Protein AF-A0A9P4U1D8-F1 (afdb_monomer)

Secondary structure (DSSP, 8-state):
-----------HHHHHHHHT--HHHHHHHHHS--HHHHHHHHHHHHHHHHHHHHHHHHHHHHHHHHHHHHHHHHHHHHHHHHHHHHHHHHHHHHHHHH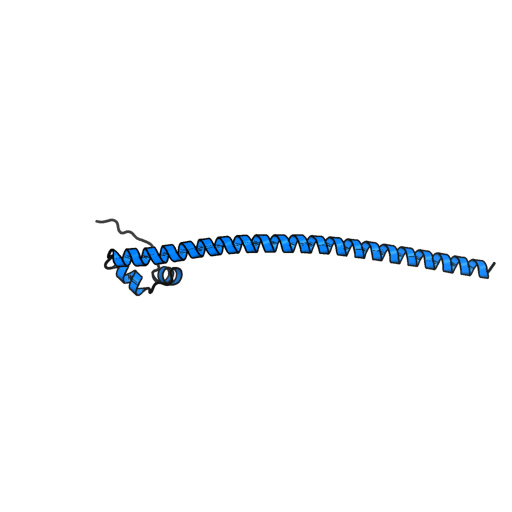HHHHHHHHHHHH-

Sequence (111 aa):
MADVIDVDAMDTGFIAASFAIPEPQIQALLDAPTAELVKSFLKSVEEKARDLERIKAEKLRSDVELQSAVRSGNARAKQLKASVDKGLKEVEELRTKLTNEELARSRSIRA

Radius of gyration: 36.68 Å; Cα contacts (8 Å, |Δi|>4): 24; chains: 1; bounding box: 85×22×97 Å

pLDDT: mean 91.89, std 13.75, range [37.25, 98.75]

Nearest PDB structures (foldseek):
  6nz1-assembly2_E  TM=6.533E-01  e=3.489E+00  synthetic construct
  6nz1-assembly1_B  TM=5.692E-01  e=4.610E+00  synthetic construct
  6o0c-assembly1_A  TM=6.047E-01  e=7.002E+00  synthetic construct

Mean predicted aligned error: 8.24 Å

Solvent-accessible surface area (backbone atoms only — not comparable to full-atom values): 6278 Å² total; per-residue (Å²): 133,80,81,77,81,81,60,76,76,77,59,52,64,60,51,15,64,73,50,75,41,63,45,70,59,55,50,46,38,72,77,59,69,42,74,68,52,52,52,54,51,52,48,38,51,49,53,48,50,53,50,52,52,50,52,51,53,52,47,54,50,51,53,52,53,49,51,50,50,52,52,52,50,54,51,52,52,53,51,51,49,52,53,49,56,51,52,52,50,53,51,53,51,51,53,52,51,50,52,51,51,54,51,50,53,57,49,64,77,75,109

Organism: NCBI:txid1048955

Foldseek 3Di:
DPDPPPPVPDPLVCLCVQLVHPSVLVVCCVVPNDPVSVVVSVVSVVVSVVVVVVVVVVVVVVVVVVVVVVVVVVVVVVVVVVVVVVVVVVVVVVVVVVVVVVVVVVVVVVD

Structure (mmCIF, N/CA/C/O backbone):
data_AF-A0A9P4U1D8-F1
#
_entry.id   AF-A0A9P4U1D8-F1
#
loop_
_atom_site.group_PDB
_atom_site.id
_atom_site.type_symbol
_atom_site.label_atom_id
_atom_site.label_alt_id
_atom_site.label_comp_id
_atom_site.label_asym_id
_atom_site.label_entity_id
_atom_site.label_seq_id
_atom_site.pdbx_PDB_ins_code
_atom_site.Cartn_x
_atom_site.Cartn_y
_atom_site.Cartn_z
_atom_site.occupancy
_atom_site.B_iso_or_equiv
_atom_site.auth_seq_id
_atom_site.auth_comp_id
_atom_site.auth_asym_id
_atom_site.auth_atom_id
_atom_site.pdbx_PDB_model_num
ATOM 1 N N . MET A 1 1 ? -45.149 13.648 26.812 1.00 37.25 1 MET A N 1
ATOM 2 C CA . MET A 1 1 ? -44.669 12.878 25.650 1.00 37.25 1 MET A CA 1
ATOM 3 C C . MET A 1 1 ? -43.218 13.261 25.478 1.00 37.25 1 MET A C 1
ATOM 5 O O . MET A 1 1 ? -42.958 14.383 25.070 1.00 37.25 1 MET A O 1
ATOM 9 N N . ALA A 1 2 ? -42.308 12.424 25.979 1.00 40.12 2 ALA A N 1
ATOM 10 C CA . ALA A 1 2 ? -40.885 12.621 25.747 1.00 40.12 2 ALA A CA 1
ATOM 11 C C . ALA A 1 2 ? -40.624 12.293 24.280 1.00 40.12 2 ALA A C 1
ATOM 13 O O . ALA A 1 2 ? -41.131 11.287 23.781 1.00 40.12 2 ALA A O 1
ATOM 14 N N . ASP A 1 3 ? -39.930 13.210 23.625 1.00 40.38 3 ASP A N 1
ATOM 15 C CA . ASP A 1 3 ? -39.537 13.141 22.232 1.00 40.38 3 ASP A CA 1
ATOM 16 C C . ASP A 1 3 ? -38.854 11.794 21.980 1.00 40.38 3 ASP A C 1
ATOM 18 O O . ASP A 1 3 ? -37.879 11.433 22.646 1.00 40.38 3 ASP A O 1
ATOM 22 N N . VAL A 1 4 ? -39.459 11.012 21.092 1.00 47.22 4 VAL A N 1
ATOM 23 C CA . VAL A 1 4 ? -38.911 9.753 20.608 1.00 47.22 4 VAL A CA 1
ATOM 24 C C . VAL A 1 4 ? -37.662 10.154 19.845 1.00 47.22 4 VAL A C 1
ATOM 26 O O . VAL A 1 4 ? -37.763 10.762 18.783 1.00 47.22 4 VAL A O 1
ATOM 29 N N . ILE A 1 5 ? -36.482 9.864 20.396 1.00 52.47 5 ILE A N 1
ATOM 30 C CA . ILE A 1 5 ? -35.279 9.853 19.574 1.00 52.47 5 ILE A CA 1
ATOM 31 C C . ILE A 1 5 ? -35.482 8.681 18.620 1.00 52.47 5 ILE A C 1
ATOM 33 O O . ILE A 1 5 ? -35.188 7.535 18.950 1.00 52.47 5 ILE A O 1
ATOM 37 N N . ASP A 1 6 ? -36.044 8.980 17.458 1.00 50.06 6 ASP A N 1
ATOM 38 C CA . ASP A 1 6 ? -35.992 8.118 16.291 1.00 50.06 6 ASP A CA 1
ATOM 39 C C . ASP A 1 6 ? -34.548 8.201 15.771 1.00 50.06 6 ASP A C 1
ATOM 41 O O . ASP A 1 6 ? -34.217 8.914 14.825 1.00 50.06 6 ASP A O 1
ATOM 45 N N . VAL A 1 7 ? -33.630 7.587 16.526 1.00 51.75 7 VAL A N 1
ATOM 46 C CA . VAL A 1 7 ? -32.321 7.201 16.010 1.00 51.75 7 VAL A CA 1
ATOM 47 C C . VAL A 1 7 ? -32.628 6.060 15.062 1.00 51.75 7 VAL A C 1
ATOM 49 O O . VAL A 1 7 ? -32.960 4.973 15.534 1.00 51.75 7 VAL A O 1
ATOM 52 N N . ASP A 1 8 ? -32.533 6.308 13.753 1.00 56.47 8 ASP A N 1
ATOM 53 C CA . ASP A 1 8 ? -32.320 5.258 12.752 1.00 56.47 8 ASP A CA 1
ATOM 54 C C . ASP A 1 8 ? -31.504 4.136 13.410 1.00 56.47 8 ASP A C 1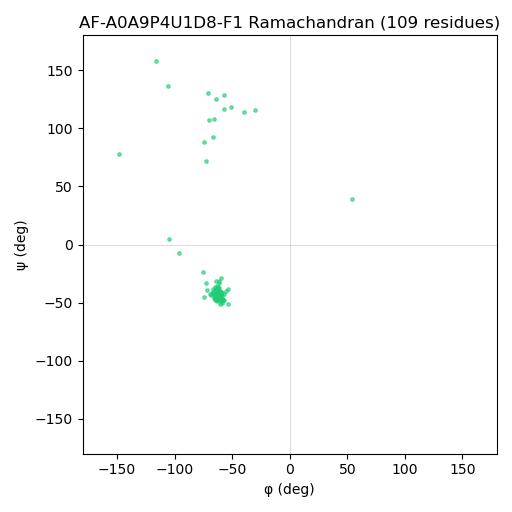
ATOM 56 O O . ASP A 1 8 ? -30.406 4.397 13.911 1.00 56.47 8 ASP A O 1
ATOM 60 N N . ALA A 1 9 ? -32.112 2.951 13.537 1.00 68.56 9 ALA A N 1
ATOM 61 C CA . ALA A 1 9 ? -31.711 1.908 14.477 1.00 68.56 9 ALA A CA 1
ATOM 62 C C . ALA A 1 9 ? -30.183 1.775 14.577 1.00 68.56 9 ALA A C 1
ATOM 64 O O . ALA A 1 9 ? -29.513 1.418 13.608 1.00 68.56 9 ALA A O 1
ATOM 65 N N . MET A 1 10 ? -29.634 2.097 15.751 1.00 79.94 10 MET A N 1
ATOM 66 C CA . MET A 1 10 ? -28.200 2.012 15.996 1.00 79.94 10 MET A CA 1
ATOM 67 C C . MET A 1 10 ? -27.724 0.583 15.713 1.00 79.94 10 MET A C 1
ATOM 69 O O . MET A 1 10 ? -28.142 -0.355 16.388 1.00 79.94 10 MET A O 1
ATOM 73 N N . ASP A 1 11 ? -26.852 0.426 14.717 1.00 90.81 11 ASP A N 1
ATOM 74 C CA . ASP A 1 11 ? -26.313 -0.876 14.329 1.00 90.81 11 ASP A CA 1
ATOM 75 C C . ASP A 1 11 ? -25.272 -1.341 15.359 1.00 90.81 11 ASP A C 1
ATOM 77 O O . ASP A 1 11 ? -24.070 -1.057 15.274 1.00 90.81 11 ASP A O 1
ATOM 81 N N . THR A 1 12 ? -25.759 -2.035 16.385 1.00 91.44 12 THR A N 1
ATOM 82 C CA . THR A 1 12 ? -24.948 -2.602 17.465 1.00 91.44 12 THR A CA 1
ATOM 83 C C . THR A 1 12 ? -23.949 -3.630 16.948 1.00 91.44 12 THR A C 1
ATOM 85 O O . THR A 1 12 ? -22.837 -3.699 17.476 1.00 91.44 12 THR A O 1
ATOM 88 N N . GLY A 1 13 ? -24.286 -4.351 15.876 1.00 92.25 13 GLY A N 1
ATOM 89 C CA . GLY A 1 13 ? -23.404 -5.309 15.215 1.00 92.25 13 GLY A CA 1
ATOM 90 C C . GLY A 1 13 ? -22.224 -4.618 14.536 1.00 92.25 13 GLY A C 1
ATOM 91 O O . GLY A 1 13 ? -21.074 -5.047 14.678 1.00 92.25 13 GLY A O 1
ATOM 92 N N . PHE A 1 14 ? -22.467 -3.491 13.866 1.00 93.88 14 PHE A N 1
ATOM 93 C CA . PHE A 1 14 ? -21.399 -2.690 13.272 1.00 93.88 14 PHE A CA 1
ATOM 94 C C . PHE A 1 14 ? -20.471 -2.081 14.329 1.00 93.88 14 PHE A C 1
ATOM 96 O O . PHE A 1 14 ? -19.249 -2.102 14.154 1.00 93.88 14 PHE A O 1
ATOM 103 N N . ILE A 1 15 ? -21.012 -1.565 15.437 1.00 93.62 15 ILE A N 1
ATOM 104 C CA . ILE A 1 15 ? -20.200 -1.032 16.544 1.00 93.62 15 ILE A CA 1
ATOM 105 C C . ILE A 1 15 ? -19.378 -2.161 17.184 1.00 93.62 15 ILE A C 1
ATOM 107 O O . ILE A 1 15 ? -18.168 -2.005 17.367 1.00 93.62 15 ILE A O 1
ATOM 111 N N . ALA A 1 16 ? -19.996 -3.316 17.448 1.00 94.25 16 ALA A N 1
ATOM 112 C CA . ALA A 1 16 ? -19.325 -4.507 17.970 1.00 94.25 16 ALA A CA 1
ATOM 113 C C . ALA A 1 16 ? -18.124 -4.899 17.100 1.00 94.25 16 ALA A C 1
ATOM 115 O O . ALA A 1 16 ? -16.995 -5.008 17.587 1.00 94.25 16 ALA A O 1
ATOM 116 N N . ALA A 1 17 ? -18.344 -5.021 15.789 1.00 94.44 17 ALA A N 1
ATOM 117 C CA . ALA A 1 17 ? -17.300 -5.362 14.831 1.00 94.44 17 ALA A CA 1
ATOM 118 C C . ALA A 1 17 ? -16.212 -4.278 14.734 1.00 94.44 17 ALA A C 1
ATOM 120 O O . ALA A 1 17 ? -15.019 -4.587 14.688 1.00 94.44 17 ALA A O 1
ATOM 121 N N . SER A 1 18 ? -16.601 -3.000 14.733 1.00 93.62 18 SER A N 1
ATOM 122 C CA . SER A 1 18 ? -15.679 -1.871 14.562 1.00 93.62 18 SER A CA 1
ATOM 123 C C . SER A 1 18 ? -14.708 -1.722 15.727 1.00 93.62 18 SER A C 1
ATOM 125 O O . SER A 1 18 ? -13.532 -1.420 15.505 1.00 93.62 18 SER A O 1
ATOM 127 N N . PHE A 1 19 ? -15.176 -1.962 16.951 1.00 94.00 19 PHE A N 1
ATOM 128 C CA . PHE A 1 19 ? -14.391 -1.792 18.175 1.00 94.00 19 PHE A CA 1
ATOM 129 C C . PHE A 1 19 ? -13.931 -3.118 18.796 1.00 94.00 19 PHE A C 1
ATOM 131 O O . PHE A 1 19 ? -13.309 -3.098 19.852 1.00 94.00 19 PHE A O 1
ATOM 138 N N . ALA A 1 20 ? -14.194 -4.253 18.132 1.00 92.25 20 ALA A N 1
ATOM 139 C CA . ALA A 1 20 ? -13.891 -5.600 18.626 1.00 92.25 20 ALA A CA 1
ATOM 140 C C . ALA A 1 20 ? -14.483 -5.878 20.024 1.00 92.25 20 ALA A C 1
ATOM 142 O O . ALA A 1 20 ? -13.860 -6.520 20.869 1.00 92.25 20 ALA A O 1
ATOM 143 N N . ILE A 1 21 ? -15.701 -5.386 20.256 1.00 94.31 21 ILE A N 1
ATOM 144 C CA . ILE A 1 21 ? -16.455 -5.563 21.500 1.00 94.31 21 ILE A CA 1
ATOM 145 C C . ILE A 1 21 ? -17.562 -6.590 21.235 1.00 94.31 21 ILE A C 1
ATOM 147 O O . ILE A 1 21 ? -18.226 -6.489 20.205 1.00 94.31 21 ILE A O 1
ATOM 151 N N . PRO A 1 22 ? -17.820 -7.560 22.127 1.00 94.12 22 PRO A N 1
ATOM 152 C CA . PRO A 1 22 ? -18.981 -8.432 21.999 1.00 94.12 22 PRO A CA 1
ATOM 153 C C . PRO A 1 22 ? -20.285 -7.627 21.958 1.00 94.12 22 PRO A C 1
ATOM 155 O O . PRO A 1 22 ? -20.557 -6.832 22.855 1.00 94.12 22 PRO A O 1
ATOM 158 N N . GLU A 1 23 ? -21.135 -7.874 20.964 1.00 93.56 23 GLU A N 1
ATOM 159 C CA . GLU A 1 23 ? -22.433 -7.197 20.837 1.00 93.56 23 GLU A CA 1
ATOM 160 C C . GLU A 1 23 ? -23.316 -7.289 22.102 1.00 93.56 23 GLU A C 1
ATOM 162 O O . GLU A 1 23 ? -23.875 -6.264 22.497 1.00 93.56 23 GLU A O 1
ATOM 167 N N . PRO A 1 24 ? -23.367 -8.420 22.845 1.00 93.69 24 PRO A N 1
ATOM 168 C CA . PRO A 1 24 ? -24.097 -8.475 24.114 1.00 93.69 24 PRO A CA 1
ATOM 169 C C . PRO A 1 24 ? -23.597 -7.478 25.167 1.00 93.69 24 PRO A C 1
ATOM 171 O O . PRO A 1 24 ? -24.369 -7.034 26.012 1.00 93.69 24 PRO A O 1
ATOM 174 N N . GLN A 1 25 ? -22.313 -7.108 25.132 1.00 93.12 25 GLN A N 1
ATOM 175 C CA . GLN A 1 25 ? -21.749 -6.111 26.041 1.00 93.12 25 GLN A CA 1
ATOM 176 C C . GLN A 1 25 ? -22.225 -4.697 25.685 1.00 93.12 25 GLN A C 1
ATOM 178 O O . GLN A 1 25 ? -22.437 -3.880 26.580 1.00 93.12 25 GLN A O 1
ATOM 183 N N . ILE A 1 26 ? -22.432 -4.421 24.395 1.00 93.94 26 ILE A N 1
ATOM 184 C CA . ILE A 1 26 ? -23.045 -3.174 23.926 1.00 93.94 26 ILE A CA 1
ATOM 185 C C . ILE A 1 26 ? -24.519 -3.146 24.330 1.00 93.94 26 ILE A C 1
ATOM 187 O O . ILE A 1 26 ? -24.967 -2.143 24.873 1.00 93.94 26 ILE A O 1
ATOM 191 N N . GLN A 1 27 ? -25.249 -4.254 24.169 1.00 93.31 27 GLN A N 1
ATOM 192 C CA . GLN A 1 27 ? -26.642 -4.333 24.612 1.00 93.31 27 GLN A CA 1
ATOM 193 C C . GLN A 1 27 ? -26.772 -4.113 26.128 1.00 93.31 27 GLN A C 1
ATOM 195 O O . GLN A 1 27 ? -27.583 -3.303 26.565 1.00 93.31 27 GLN A O 1
ATOM 200 N N . ALA A 1 28 ? -25.906 -4.736 26.935 1.00 93.44 28 ALA A N 1
ATOM 201 C CA . ALA A 1 28 ? -25.879 -4.527 28.384 1.00 93.44 28 ALA A CA 1
ATOM 202 C C . ALA A 1 28 ? -25.580 -3.067 28.772 1.00 93.44 28 ALA A C 1
ATOM 204 O O . ALA A 1 28 ? -26.147 -2.553 29.735 1.00 93.44 28 ALA A O 1
ATOM 205 N N . LEU A 1 29 ? -24.702 -2.392 28.020 1.00 94.75 29 LEU A N 1
ATOM 206 C CA . LEU A 1 29 ? -24.418 -0.969 28.206 1.00 94.75 29 LEU A CA 1
ATOM 207 C C . LEU A 1 29 ? -25.644 -0.092 27.902 1.00 94.75 29 LEU A C 1
ATOM 209 O O . LEU A 1 29 ? -25.836 0.911 28.587 1.00 94.75 29 LEU A O 1
ATOM 213 N N . LEU A 1 30 ? -26.455 -0.457 26.907 1.00 93.44 30 LEU A N 1
ATOM 214 C CA . LEU A 1 30 ? -27.673 0.272 26.537 1.00 93.44 30 LEU A CA 1
ATOM 215 C C . LEU A 1 30 ? -28.809 0.047 27.535 1.00 93.44 30 LEU A C 1
ATOM 217 O O . LEU A 1 30 ? -29.457 1.008 27.945 1.00 93.44 30 LEU A O 1
ATOM 221 N N . ASP A 1 31 ? -29.028 -1.203 27.939 1.00 94.75 31 ASP A N 1
ATOM 222 C CA . ASP A 1 31 ? -30.148 -1.578 28.805 1.00 94.75 31 ASP A CA 1
ATOM 223 C C . ASP A 1 31 ? -29.955 -1.077 30.245 1.00 94.75 31 ASP A C 1
ATOM 225 O O . ASP A 1 31 ? -30.909 -0.647 30.897 1.00 94.75 31 ASP A O 1
ATOM 229 N N . ALA A 1 32 ? -28.722 -1.138 30.761 1.00 94.75 32 ALA A N 1
ATOM 230 C CA . ALA A 1 32 ? -28.396 -0.773 32.138 1.00 94.75 32 ALA A CA 1
ATOM 231 C C . ALA A 1 32 ? -26.970 -0.194 32.242 1.00 94.75 32 ALA A C 1
ATOM 233 O O . ALA A 1 32 ? -26.042 -0.878 32.694 1.00 94.75 32 ALA A O 1
ATOM 234 N N . PRO A 1 33 ? -26.763 1.078 31.854 1.00 94.75 33 PRO A N 1
ATOM 235 C CA . PRO A 1 33 ? -25.441 1.686 31.869 1.00 94.75 33 PRO A CA 1
ATOM 236 C C . PRO A 1 33 ? -24.887 1.785 33.294 1.00 94.75 33 PRO A C 1
ATOM 238 O O . PRO A 1 33 ? -25.479 2.395 34.185 1.00 94.75 33 PRO A O 1
ATOM 241 N N . THR A 1 34 ? -23.695 1.223 33.495 1.00 96.44 34 THR A N 1
ATOM 242 C CA . THR A 1 34 ? -22.904 1.382 34.723 1.00 96.44 34 THR A CA 1
ATOM 243 C C . THR A 1 34 ? -21.597 2.106 34.419 1.00 96.44 34 THR A C 1
ATOM 245 O O . THR A 1 34 ? -21.111 2.084 33.286 1.00 96.44 34 THR A O 1
ATOM 248 N N . ALA A 1 35 ? -20.992 2.730 35.435 1.00 97.38 35 ALA A N 1
ATOM 249 C CA . ALA A 1 35 ? -19.709 3.415 35.277 1.00 97.38 35 ALA A CA 1
ATOM 250 C C . ALA A 1 35 ? -18.620 2.486 34.705 1.00 97.38 35 ALA A C 1
ATOM 252 O O . ALA A 1 35 ? -17.852 2.902 33.840 1.00 97.38 35 ALA A O 1
ATOM 253 N N . GLU A 1 36 ? -18.579 1.226 35.138 1.00 95.81 36 GLU A N 1
ATOM 254 C CA . GLU A 1 36 ? -17.638 0.217 34.644 1.00 95.81 36 GLU A CA 1
ATOM 255 C C . GLU A 1 36 ? -17.876 -0.144 33.171 1.00 95.81 36 GLU A C 1
ATOM 257 O O . GLU A 1 36 ? -16.915 -0.180 32.401 1.00 95.81 36 GLU A O 1
ATOM 262 N N . LEU A 1 37 ? -19.132 -0.347 32.748 1.00 94.44 37 LEU A N 1
ATOM 263 C CA . LEU A 1 37 ? -19.452 -0.639 31.343 1.00 94.44 37 LEU A CA 1
ATOM 264 C C . LEU A 1 37 ? -19.092 0.538 30.428 1.00 94.44 37 LEU A C 1
ATOM 266 O O . LEU A 1 37 ? -18.481 0.333 29.379 1.00 94.44 37 LEU A O 1
ATOM 270 N N . VAL A 1 38 ? -19.391 1.772 30.850 1.00 96.44 38 VAL A N 1
ATOM 271 C CA . VAL A 1 38 ? -19.041 2.986 30.094 1.00 96.44 38 VAL A CA 1
ATOM 272 C C . VAL A 1 38 ? -17.524 3.136 29.980 1.00 96.44 38 VAL A C 1
ATOM 274 O O . VAL A 1 38 ? -17.012 3.357 28.886 1.00 96.44 38 VAL A O 1
ATOM 277 N N . LYS A 1 39 ? -16.780 2.974 31.083 1.00 96.81 39 LYS A N 1
ATOM 278 C CA . LYS A 1 39 ? -15.308 3.036 31.063 1.00 96.81 39 LYS A CA 1
ATOM 279 C C . LYS A 1 39 ? -14.708 1.969 30.152 1.00 96.81 39 LYS A C 1
ATOM 281 O O . LYS A 1 39 ? -13.784 2.273 29.404 1.00 96.81 39 LYS A O 1
ATOM 286 N N . SER A 1 40 ? -15.230 0.740 30.198 1.00 94.19 40 SER A N 1
ATOM 287 C CA . SER A 1 40 ? -14.779 -0.345 29.322 1.00 94.19 40 SER A CA 1
ATOM 288 C C . SER A 1 40 ? -14.998 0.001 27.852 1.00 94.19 40 SER A C 1
ATOM 290 O O . SER A 1 40 ? -14.087 -0.170 27.049 1.00 94.19 40 SER A O 1
ATOM 292 N N . PHE A 1 41 ? -16.178 0.516 27.504 1.00 94.94 41 PHE A N 1
ATOM 293 C CA . PHE A 1 41 ? -16.486 0.923 26.137 1.00 94.94 41 PHE A CA 1
ATOM 294 C C . PHE A 1 41 ? -15.584 2.071 25.666 1.00 94.94 41 PHE A C 1
ATOM 296 O O . PHE A 1 41 ? -14.968 1.980 24.607 1.00 94.94 41 PHE A O 1
ATOM 303 N N . LEU A 1 42 ? -15.437 3.125 26.477 1.00 96.31 42 LEU A N 1
ATOM 304 C CA . LEU A 1 42 ? -14.580 4.267 26.149 1.00 96.31 42 LEU A CA 1
ATOM 305 C C . LEU A 1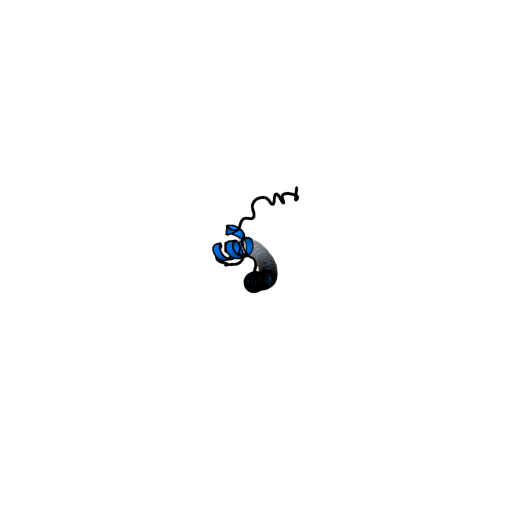 42 ? -13.110 3.870 25.993 1.00 96.31 42 LEU A C 1
ATOM 307 O O . LEU A 1 42 ? -12.424 4.432 25.144 1.00 96.31 42 LEU A O 1
ATOM 311 N N . LYS A 1 43 ? -12.636 2.877 26.752 1.00 96.25 43 LYS A N 1
ATOM 312 C CA . LYS A 1 43 ? -11.290 2.326 26.580 1.00 96.25 43 LYS A CA 1
ATOM 313 C C . LYS A 1 43 ? -11.123 1.654 25.214 1.00 96.25 43 LYS A C 1
ATOM 315 O O . LYS A 1 43 ? -10.149 1.934 24.526 1.00 96.25 43 LYS A O 1
ATOM 320 N N . SER A 1 44 ? -12.082 0.835 24.783 1.00 95.62 44 SER A N 1
ATOM 321 C CA . SER A 1 44 ? -12.058 0.236 23.439 1.00 95.62 44 SER A CA 1
ATOM 322 C C . SER A 1 44 ? -12.136 1.294 22.330 1.00 95.62 44 SER A C 1
ATOM 324 O O . SER A 1 44 ? -11.483 1.165 21.294 1.00 95.62 44 SER A O 1
ATOM 326 N N . VAL A 1 45 ? -12.888 2.379 22.553 1.00 96.06 45 VAL A N 1
ATOM 327 C CA . VAL A 1 45 ? -12.920 3.531 21.636 1.00 96.06 45 VAL A CA 1
ATOM 328 C C . VAL A 1 45 ? -11.559 4.228 21.574 1.00 96.06 45 VAL A C 1
ATOM 330 O O . VAL A 1 45 ? -11.084 4.525 20.478 1.00 96.06 45 VAL A O 1
ATOM 333 N N . GLU A 1 46 ? -10.911 4.460 22.718 1.00 97.44 46 GLU A N 1
ATOM 334 C CA . GLU A 1 46 ? -9.568 5.047 22.787 1.00 97.44 46 GLU A CA 1
ATOM 335 C C . GLU A 1 46 ? -8.538 4.182 22.047 1.00 97.44 46 GLU A C 1
ATOM 337 O O . GLU A 1 46 ? -7.776 4.695 21.227 1.00 97.44 46 GLU A O 1
ATOM 342 N N . GLU A 1 47 ? -8.535 2.870 22.292 1.00 96.75 47 GLU A N 1
ATOM 343 C CA . GLU A 1 47 ? -7.648 1.914 21.622 1.00 96.75 47 GLU A CA 1
ATOM 344 C C . GLU A 1 47 ? -7.830 1.973 20.100 1.00 96.75 47 GLU A C 1
ATOM 346 O O . GLU A 1 47 ? -6.858 2.153 19.359 1.00 96.75 47 GLU A O 1
ATOM 351 N N . LYS A 1 48 ? -9.082 1.947 19.625 1.00 96.06 48 LYS A N 1
ATOM 352 C CA . LYS A 1 48 ? -9.377 2.056 18.193 1.00 96.06 48 LYS A CA 1
ATOM 353 C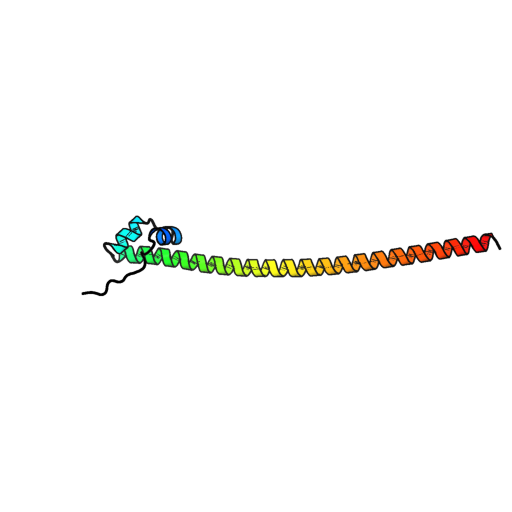 C . LYS A 1 48 ? -8.955 3.403 17.606 1.00 96.06 48 LYS A C 1
ATOM 355 O O . LYS A 1 48 ? -8.464 3.448 16.477 1.00 96.06 48 LYS A O 1
ATOM 360 N N . ALA A 1 49 ? -9.133 4.498 18.343 1.00 96.88 49 ALA A N 1
ATOM 361 C CA . ALA A 1 49 ? -8.715 5.825 17.904 1.00 96.88 49 ALA A CA 1
ATOM 362 C C . ALA A 1 49 ? -7.191 5.899 17.722 1.00 96.88 49 ALA A C 1
ATOM 364 O O . ALA A 1 49 ? -6.723 6.358 16.678 1.00 96.88 49 ALA A O 1
ATOM 365 N N . ARG A 1 50 ? -6.421 5.364 18.678 1.00 97.75 50 ARG A N 1
ATOM 366 C CA . ARG A 1 50 ? -4.953 5.282 18.591 1.00 97.75 50 ARG A CA 1
ATOM 367 C C . ARG A 1 50 ? -4.498 4.426 17.411 1.00 97.75 50 ARG A C 1
ATOM 369 O O . ARG A 1 50 ? -3.582 4.817 16.688 1.00 97.75 50 ARG A O 1
ATOM 376 N N . ASP A 1 51 ? -5.158 3.296 17.169 1.00 97.12 51 ASP A N 1
ATOM 377 C CA . ASP A 1 51 ? -4.875 2.456 16.002 1.00 97.12 51 ASP A CA 1
ATOM 378 C C . ASP A 1 51 ? -5.148 3.179 14.682 1.00 97.12 51 ASP A C 1
ATOM 380 O O . ASP A 1 51 ? -4.348 3.091 13.748 1.00 97.12 51 ASP A O 1
ATOM 384 N N . LEU A 1 52 ? -6.244 3.935 14.593 1.00 97.25 52 LEU A N 1
ATOM 385 C CA . LEU A 1 52 ? -6.547 4.736 13.409 1.00 97.25 52 LEU A CA 1
ATOM 386 C C . LEU A 1 52 ? -5.500 5.826 13.171 1.00 97.25 52 LEU A C 1
ATOM 388 O O . LEU A 1 52 ? -5.117 6.055 12.024 1.00 97.25 52 LEU A O 1
ATOM 392 N N . GLU A 1 53 ? -5.027 6.497 14.220 1.00 98.25 53 GLU A N 1
ATOM 393 C CA . GLU A 1 53 ? -3.938 7.474 14.107 1.00 98.25 53 GLU A CA 1
ATOM 394 C C . GLU A 1 53 ? -2.641 6.821 13.621 1.00 98.25 53 GLU A C 1
ATOM 396 O O . GLU A 1 53 ? -2.015 7.325 12.683 1.00 98.25 53 GLU A O 1
ATOM 401 N N . ARG A 1 54 ? -2.281 5.661 14.182 1.00 98.19 54 ARG A N 1
ATOM 402 C CA . ARG A 1 54 ? -1.120 4.874 13.747 1.00 98.19 54 ARG A CA 1
ATOM 403 C C . ARG A 1 54 ? -1.226 4.482 12.273 1.00 98.19 54 ARG A C 1
ATOM 405 O O . ARG A 1 54 ? -0.305 4.754 11.505 1.00 98.19 54 ARG A O 1
ATOM 412 N N . ILE A 1 55 ? -2.358 3.914 11.854 1.00 98.31 55 ILE A N 1
ATOM 413 C CA . ILE A 1 55 ? -2.599 3.502 10.462 1.00 98.31 55 ILE A CA 1
ATOM 414 C C . ILE A 1 55 ? -2.545 4.708 9.515 1.00 98.31 55 ILE A C 1
ATOM 416 O O . ILE A 1 55 ? -1.983 4.608 8.426 1.00 98.31 55 ILE A O 1
ATOM 420 N N . LYS A 1 56 ? -3.089 5.868 9.907 1.00 98.31 56 LYS A N 1
ATOM 421 C CA . LYS A 1 56 ? -3.001 7.099 9.102 1.00 98.31 56 LYS A CA 1
ATOM 422 C C . LYS A 1 56 ? -1.553 7.551 8.914 1.00 98.31 56 LYS A C 1
ATOM 424 O O . LYS A 1 56 ? -1.183 7.922 7.800 1.00 98.31 56 LYS A O 1
ATOM 429 N N . ALA A 1 57 ? -0.744 7.504 9.971 1.00 98.38 57 ALA A N 1
ATOM 430 C CA . ALA A 1 57 ? 0.672 7.853 9.902 1.00 98.38 57 ALA A CA 1
ATOM 431 C C . ALA A 1 57 ? 1.461 6.873 9.015 1.00 98.38 57 ALA A C 1
ATOM 433 O O . ALA A 1 57 ? 2.233 7.301 8.157 1.00 98.38 57 ALA A O 1
ATOM 434 N N . GLU A 1 58 ? 1.224 5.567 9.169 1.00 98.44 58 GLU A N 1
ATOM 435 C CA . GLU A 1 58 ? 1.828 4.521 8.334 1.00 98.44 58 GLU A CA 1
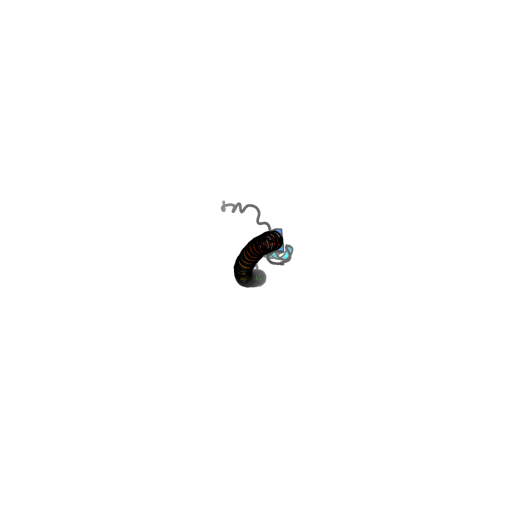ATOM 436 C C . GLU A 1 58 ? 1.439 4.680 6.862 1.00 98.44 58 GLU A C 1
ATOM 438 O O . GLU A 1 58 ? 2.308 4.660 5.990 1.00 98.44 58 GLU A O 1
ATOM 443 N N . LYS A 1 59 ? 0.157 4.932 6.579 1.00 98.56 59 LYS A N 1
ATOM 444 C CA . LYS A 1 59 ? -0.325 5.186 5.220 1.00 98.56 59 LYS A CA 1
ATOM 445 C C . LYS A 1 59 ? 0.363 6.401 4.601 1.00 98.56 59 LYS A C 1
ATOM 447 O O . LYS A 1 59 ? 0.866 6.300 3.487 1.00 98.56 59 LYS A O 1
ATOM 452 N N . LEU A 1 60 ? 0.421 7.530 5.315 1.00 98.56 60 LEU A N 1
ATOM 453 C CA . LEU A 1 60 ? 1.089 8.738 4.823 1.00 98.56 60 LEU A CA 1
ATOM 454 C C . LEU A 1 60 ? 2.556 8.456 4.478 1.00 98.56 60 LEU A C 1
ATOM 456 O O . LEU A 1 60 ? 3.046 8.889 3.436 1.00 98.56 60 LEU A O 1
ATOM 460 N N . ARG A 1 61 ? 3.247 7.700 5.335 1.00 98.44 61 ARG A N 1
ATOM 461 C CA . ARG A 1 61 ? 4.624 7.278 5.087 1.00 98.44 61 ARG A CA 1
ATOM 462 C C . ARG A 1 61 ? 4.731 6.433 3.814 1.00 98.44 61 ARG A C 1
ATOM 464 O O . ARG A 1 61 ? 5.555 6.752 2.958 1.00 98.44 61 ARG A O 1
ATOM 471 N N . SER A 1 62 ? 3.904 5.399 3.663 1.00 98.56 62 SER A N 1
ATOM 472 C CA . SER A 1 62 ? 3.909 4.546 2.468 1.00 98.56 62 SER A CA 1
ATOM 473 C C . SER A 1 62 ? 3.557 5.315 1.191 1.00 98.56 62 SER A C 1
ATOM 475 O O . SER A 1 62 ? 4.191 5.092 0.161 1.00 98.56 62 SER A O 1
ATOM 477 N N . ASP A 1 63 ? 2.615 6.259 1.251 1.00 98.56 63 ASP A N 1
ATOM 478 C CA . ASP A 1 63 ? 2.252 7.113 0.114 1.00 98.56 63 ASP A CA 1
ATOM 479 C C . ASP A 1 63 ? 3.452 7.967 -0.337 1.00 98.56 63 ASP A C 1
ATOM 481 O O . ASP A 1 63 ? 3.732 8.073 -1.535 1.00 98.56 63 ASP A O 1
ATOM 485 N N . VAL A 1 64 ? 4.213 8.532 0.608 1.00 98.75 64 VAL A N 1
ATOM 486 C CA . VAL A 1 64 ? 5.438 9.297 0.314 1.00 98.75 64 VAL A CA 1
ATOM 487 C C . VAL A 1 64 ? 6.530 8.405 -0.284 1.00 98.75 64 VAL A C 1
ATOM 489 O O . VAL A 1 64 ? 7.150 8.776 -1.287 1.00 98.75 64 VAL A O 1
ATOM 492 N N . GLU A 1 65 ? 6.764 7.226 0.295 1.00 98.56 65 GLU A N 1
ATOM 493 C CA . GLU A 1 65 ? 7.747 6.257 -0.208 1.00 98.56 65 GLU A CA 1
ATOM 494 C C . GLU A 1 65 ? 7.407 5.818 -1.642 1.00 98.56 65 GLU A C 1
ATOM 496 O O . GLU A 1 65 ? 8.277 5.829 -2.520 1.00 98.56 65 GLU A O 1
ATOM 501 N N . LEU A 1 66 ? 6.130 5.536 -1.919 1.00 98.62 66 LEU A N 1
ATOM 502 C CA . LEU A 1 66 ? 5.643 5.184 -3.251 1.00 98.62 66 LEU A CA 1
ATOM 503 C C . LEU A 1 66 ? 5.832 6.333 -4.247 1.00 98.62 66 LEU A C 1
ATOM 505 O O . LEU A 1 66 ? 6.352 6.119 -5.343 1.00 98.62 66 LEU A O 1
ATOM 509 N N . GLN A 1 67 ? 5.456 7.561 -3.882 1.00 98.50 67 GLN A N 1
ATOM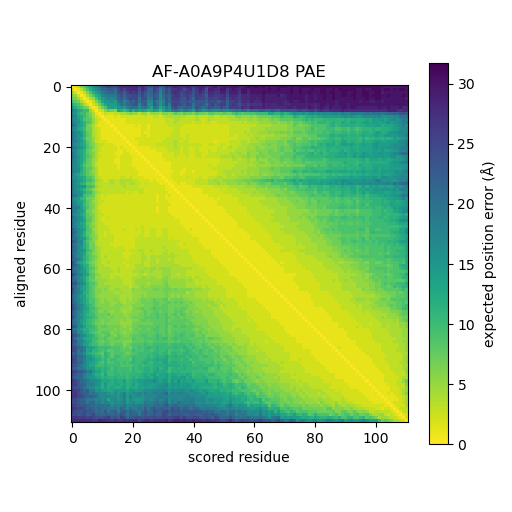 510 C CA . GLN A 1 67 ? 5.651 8.729 -4.746 1.00 98.50 67 GLN A CA 1
ATOM 511 C C . GLN A 1 67 ? 7.129 8.947 -5.084 1.00 98.50 67 GLN A C 1
ATOM 513 O O . GLN A 1 67 ? 7.464 9.247 -6.235 1.00 98.50 67 GLN A O 1
ATOM 518 N N . SER A 1 68 ? 8.018 8.774 -4.105 1.00 98.38 68 SER A N 1
ATOM 519 C CA . SER A 1 68 ? 9.465 8.858 -4.310 1.00 98.38 68 SER A CA 1
ATOM 520 C C . SER A 1 68 ? 9.963 7.769 -5.265 1.00 98.38 68 SER A C 1
ATOM 522 O O . SER A 1 68 ? 10.665 8.068 -6.238 1.00 98.38 68 SER A O 1
ATOM 524 N N . ALA A 1 69 ? 9.532 6.520 -5.062 1.00 98.56 69 ALA A N 1
ATOM 525 C CA . ALA A 1 69 ? 9.882 5.391 -5.920 1.00 98.56 69 ALA A CA 1
ATOM 526 C C . ALA A 1 69 ? 9.412 5.601 -7.368 1.00 98.56 69 ALA A C 1
ATOM 528 O O . ALA A 1 69 ? 10.200 5.431 -8.301 1.00 98.56 69 ALA A O 1
ATOM 529 N N . VAL A 1 70 ? 8.170 6.053 -7.567 1.00 98.69 70 VAL A N 1
ATOM 530 C CA . VAL A 1 70 ? 7.609 6.357 -8.894 1.00 98.69 70 VAL A CA 1
ATOM 531 C C . VAL A 1 70 ? 8.379 7.490 -9.573 1.00 98.69 70 VAL A C 1
ATOM 533 O O . VAL A 1 70 ? 8.745 7.374 -10.744 1.00 98.69 70 VAL A O 1
ATOM 536 N N . ARG A 1 71 ? 8.682 8.581 -8.856 1.00 98.56 71 ARG A N 1
ATOM 537 C CA . ARG A 1 71 ? 9.483 9.692 -9.400 1.00 98.56 71 ARG A CA 1
ATOM 538 C C . ARG A 1 71 ? 10.879 9.230 -9.814 1.00 98.56 71 ARG A C 1
ATOM 540 O O . ARG A 1 71 ? 11.318 9.554 -10.917 1.00 98.56 71 ARG A O 1
ATOM 547 N N . SER A 1 72 ? 11.550 8.452 -8.965 1.00 98.44 72 SER A N 1
ATOM 548 C CA . SER A 1 72 ? 12.876 7.898 -9.251 1.00 98.44 72 SER A CA 1
ATOM 549 C C . SER A 1 72 ? 12.849 6.947 -10.451 1.00 98.44 72 SER A C 1
ATOM 551 O O . SER A 1 72 ? 13.668 7.077 -11.362 1.00 98.44 72 SER A O 1
ATOM 553 N N . GLY A 1 73 ? 11.865 6.045 -10.505 1.00 98.50 73 GLY A N 1
ATOM 554 C CA . GLY A 1 73 ? 11.659 5.128 -11.625 1.00 98.50 73 GLY A CA 1
ATOM 555 C C . GLY A 1 73 ? 11.443 5.868 -12.944 1.00 98.50 73 GLY A C 1
ATOM 556 O O . GLY A 1 73 ? 12.129 5.590 -13.926 1.00 98.50 73 GLY A O 1
ATOM 557 N N . ASN A 1 74 ? 10.578 6.884 -12.949 1.00 98.50 74 ASN A N 1
ATOM 558 C CA . ASN A 1 74 ? 10.331 7.720 -14.124 1.00 98.50 74 ASN A CA 1
ATOM 559 C C . ASN A 1 74 ? 11.583 8.485 -14.579 1.00 98.50 74 ASN A C 1
ATOM 561 O O . ASN A 1 74 ? 11.833 8.593 -15.781 1.00 98.50 74 ASN A O 1
ATOM 565 N N . ALA A 1 75 ? 12.383 9.008 -13.646 1.00 98.56 75 ALA A N 1
ATOM 566 C CA . ALA A 1 75 ? 13.637 9.686 -13.974 1.00 98.56 75 ALA A CA 1
ATOM 567 C C . ALA A 1 75 ? 14.644 8.725 -14.628 1.00 98.56 75 ALA A C 1
ATOM 569 O O . ALA A 1 75 ? 15.192 9.038 -15.686 1.00 98.56 75 ALA A O 1
ATOM 570 N N . ARG A 1 76 ? 14.823 7.525 -14.058 1.00 98.50 76 ARG A N 1
ATOM 571 C CA . ARG A 1 76 ? 15.698 6.485 -14.624 1.00 98.50 76 ARG A CA 1
ATOM 572 C C . ARG A 1 76 ? 15.228 6.028 -16.000 1.00 98.50 76 ARG A C 1
ATOM 574 O O . ARG A 1 76 ? 16.048 5.905 -16.903 1.00 98.50 76 ARG A O 1
ATOM 581 N N . ALA A 1 77 ? 13.924 5.831 -16.187 1.00 98.62 77 ALA A N 1
ATOM 582 C CA . ALA A 1 77 ? 13.357 5.449 -17.478 1.00 98.62 77 ALA A CA 1
ATOM 583 C C . ALA A 1 77 ? 13.624 6.513 -18.555 1.00 98.62 77 ALA A C 1
ATOM 585 O O . ALA A 1 77 ? 14.041 6.179 -19.663 1.00 98.62 77 ALA A O 1
ATOM 586 N N . LYS A 1 78 ? 13.454 7.802 -18.224 1.00 98.62 78 LYS A N 1
ATOM 587 C CA . LYS A 1 78 ? 13.789 8.912 -19.132 1.00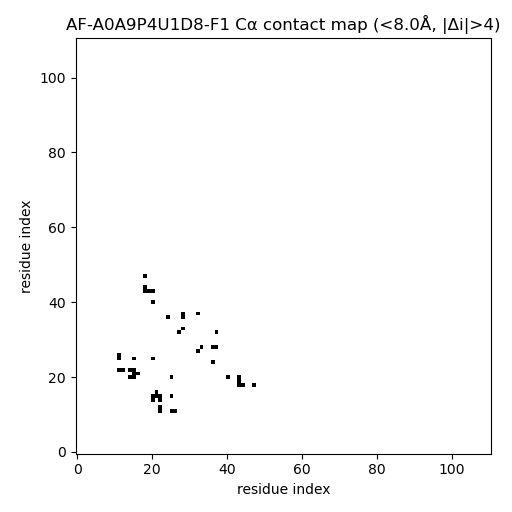 98.62 78 LYS A CA 1
ATOM 588 C C . LYS A 1 78 ? 15.275 8.940 -19.484 1.00 98.62 78 LYS A C 1
ATOM 590 O O . LYS A 1 78 ? 15.612 9.112 -20.652 1.00 98.62 78 LYS A O 1
ATOM 595 N N . GLN A 1 79 ? 16.149 8.749 -18.496 1.00 98.62 79 GLN A N 1
ATOM 596 C CA . GLN A 1 79 ? 17.593 8.701 -18.720 1.00 98.62 79 GLN A CA 1
ATOM 597 C C . GLN A 1 79 ? 17.981 7.524 -19.622 1.00 98.62 79 GLN A C 1
ATOM 599 O O . GLN A 1 79 ? 18.713 7.718 -20.588 1.00 98.62 79 GLN A O 1
ATOM 604 N N . LEU A 1 80 ? 17.452 6.327 -19.351 1.00 98.56 80 LEU A N 1
ATOM 605 C CA . LEU A 1 80 ? 17.716 5.139 -20.161 1.00 98.56 80 LEU A CA 1
ATOM 606 C C . LEU A 1 80 ? 17.245 5.336 -21.603 1.00 98.56 80 LEU A C 1
ATOM 608 O O . LEU A 1 80 ? 17.989 5.033 -22.531 1.00 98.56 80 LEU A O 1
ATOM 612 N N . LYS A 1 81 ? 16.046 5.899 -21.793 1.00 98.62 81 LYS A N 1
ATOM 613 C CA . LYS A 1 81 ? 15.537 6.234 -23.124 1.00 98.62 81 LYS A CA 1
ATOM 614 C C . LYS A 1 81 ? 16.484 7.183 -23.862 1.00 98.62 81 LYS A C 1
ATOM 616 O O . LYS A 1 81 ? 16.858 6.892 -24.988 1.00 98.62 81 LYS A O 1
ATOM 621 N N . ALA A 1 82 ? 16.932 8.259 -23.214 1.00 98.50 82 ALA A N 1
ATOM 622 C CA . ALA A 1 82 ? 17.876 9.196 -23.821 1.00 98.50 82 ALA A CA 1
ATOM 623 C C . ALA A 1 82 ? 19.208 8.524 -24.209 1.00 98.50 82 ALA A C 1
ATOM 625 O O . ALA A 1 82 ? 19.754 8.806 -25.275 1.00 98.50 82 ALA A O 1
ATOM 626 N N . SER A 1 83 ? 19.721 7.614 -23.374 1.00 98.50 83 SER A N 1
ATOM 627 C CA . SER A 1 83 ? 20.917 6.824 -23.687 1.00 98.50 83 SER A CA 1
ATOM 628 C C . SER A 1 83 ? 20.711 5.899 -24.888 1.00 98.50 83 S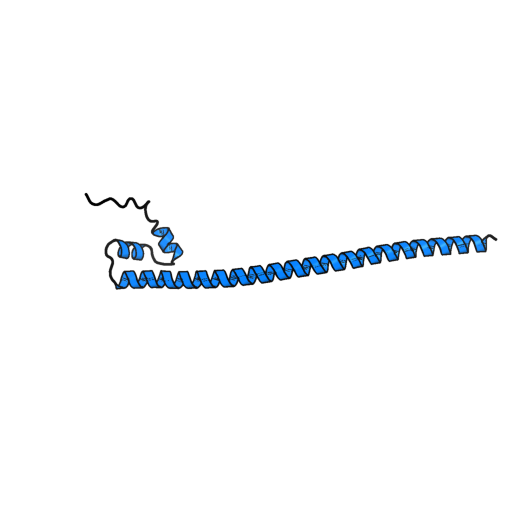ER A C 1
ATOM 630 O O . SER A 1 83 ? 21.588 5.826 -25.746 1.00 98.50 83 SER A O 1
ATOM 632 N N . VAL A 1 84 ? 19.561 5.224 -24.974 1.00 98.62 84 VAL A N 1
ATOM 633 C CA . VAL A 1 84 ? 19.213 4.354 -26.109 1.00 98.62 84 VAL A CA 1
ATOM 634 C C . VAL A 1 84 ? 19.062 5.168 -27.393 1.00 98.62 84 VAL A C 1
ATOM 636 O O . VAL A 1 84 ? 19.678 4.821 -28.395 1.00 98.62 84 VAL A O 1
ATOM 639 N N . ASP A 1 85 ? 18.320 6.277 -27.357 1.00 98.56 85 ASP A N 1
ATOM 640 C CA . ASP A 1 85 ? 18.112 7.154 -28.515 1.00 98.56 85 ASP A CA 1
ATOM 641 C C . ASP A 1 85 ? 19.452 7.702 -29.042 1.00 98.56 85 ASP A C 1
ATOM 643 O O . ASP A 1 85 ? 19.695 7.727 -30.251 1.00 98.56 85 ASP A O 1
ATOM 647 N N . LYS A 1 86 ? 20.366 8.082 -28.136 1.00 98.50 86 LYS A N 1
ATOM 648 C CA . LYS A 1 86 ? 21.728 8.500 -28.497 1.00 98.50 86 LYS A CA 1
ATOM 649 C C . LYS A 1 86 ? 22.518 7.360 -29.147 1.00 98.50 86 LYS A C 1
ATOM 651 O O . LYS A 1 86 ? 23.112 7.573 -30.200 1.00 98.50 86 LYS A O 1
ATOM 656 N N . GLY A 1 87 ? 22.501 6.167 -28.552 1.00 98.44 87 GLY A N 1
ATOM 657 C CA . GLY A 1 87 ? 23.195 4.999 -29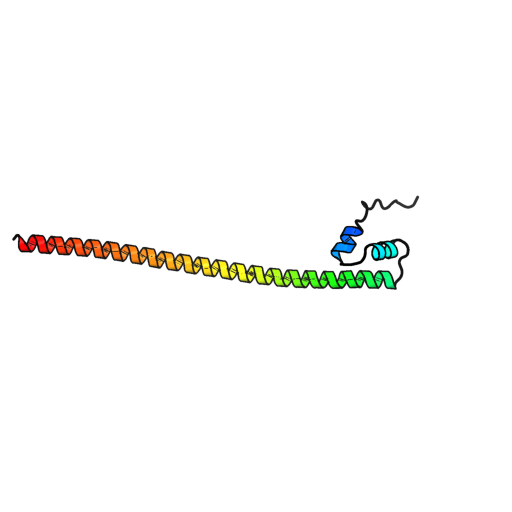.098 1.00 98.44 87 GLY A CA 1
ATOM 658 C C . GLY A 1 87 ? 22.681 4.602 -30.484 1.00 98.44 87 GLY A C 1
ATOM 659 O O . GLY A 1 87 ? 23.476 4.316 -31.374 1.00 98.44 87 GLY A O 1
ATOM 660 N N . LEU A 1 88 ? 21.363 4.656 -30.709 1.00 98.50 88 LEU A N 1
ATOM 661 C CA . LEU A 1 88 ? 20.768 4.414 -32.028 1.00 98.50 88 LEU A CA 1
ATOM 662 C C . LEU A 1 88 ? 21.274 5.419 -33.066 1.00 98.50 88 LEU A C 1
ATOM 664 O O . LEU A 1 88 ? 21.654 5.023 -34.166 1.00 98.50 88 LEU A O 1
ATOM 668 N N . LYS A 1 89 ? 21.336 6.706 -32.708 1.00 98.50 89 LYS A N 1
ATOM 669 C CA . LYS A 1 89 ? 21.868 7.740 -33.600 1.00 98.50 89 LYS A CA 1
ATOM 670 C C . LYS A 1 89 ? 23.338 7.490 -33.953 1.00 98.50 89 LYS A C 1
ATOM 672 O O . LYS A 1 89 ? 23.700 7.572 -35.122 1.00 98.50 89 LYS A O 1
ATOM 677 N N . GLU A 1 90 ? 24.168 7.148 -32.970 1.00 98.44 90 GLU A N 1
ATOM 678 C CA . GLU A 1 90 ? 25.585 6.831 -33.193 1.00 98.44 90 GLU A CA 1
ATOM 679 C C . GLU A 1 90 ? 25.764 5.616 -34.118 1.00 98.44 90 GLU A C 1
ATOM 681 O O . GLU A 1 90 ? 26.611 5.643 -35.011 1.00 98.44 90 GLU A O 1
ATOM 686 N N . VAL A 1 91 ? 24.940 4.573 -33.965 1.00 98.56 91 VAL A N 1
ATOM 687 C CA . VAL A 1 91 ? 24.956 3.397 -34.853 1.00 98.56 91 VAL A CA 1
ATOM 688 C C . VAL A 1 91 ? 24.617 3.778 -36.295 1.00 98.56 91 VAL A C 1
ATOM 690 O O . VAL A 1 91 ? 25.319 3.356 -37.214 1.00 98.56 91 VAL A O 1
ATOM 693 N N . GLU A 1 92 ? 23.580 4.587 -36.509 1.00 98.25 92 GLU A N 1
ATOM 694 C CA . GLU A 1 92 ? 23.189 5.039 -37.852 1.00 98.25 92 GLU A CA 1
ATOM 695 C C . GLU A 1 92 ? 24.261 5.931 -38.503 1.00 98.25 92 GLU A C 1
ATOM 697 O O . GLU A 1 92 ? 24.575 5.782 -39.689 1.00 98.25 92 GLU A O 1
ATOM 702 N N . GLU A 1 93 ? 24.904 6.805 -37.725 1.00 98.19 93 GLU A N 1
ATOM 703 C CA . GLU A 1 93 ? 26.040 7.603 -38.196 1.00 98.19 93 GLU A CA 1
ATOM 704 C C . GLU A 1 93 ? 27.232 6.722 -38.598 1.00 98.19 93 GLU A C 1
ATOM 706 O O . GLU A 1 93 ? 27.843 6.947 -39.646 1.00 98.19 93 GLU A O 1
ATOM 711 N N . LEU A 1 94 ? 27.564 5.705 -37.798 1.00 98.31 94 LEU A N 1
ATOM 712 C CA . LEU A 1 94 ? 28.653 4.771 -38.096 1.00 98.31 94 LEU A CA 1
ATOM 713 C C . LEU A 1 94 ? 28.363 3.924 -39.335 1.00 98.31 94 LEU A C 1
ATOM 715 O O . LEU A 1 94 ? 29.253 3.761 -40.169 1.00 98.31 94 LEU A O 1
ATOM 719 N N . ARG A 1 95 ? 27.125 3.438 -39.497 1.00 98.12 95 ARG A N 1
ATOM 720 C CA . ARG A 1 95 ? 26.685 2.726 -40.708 1.00 98.12 95 ARG A CA 1
ATOM 721 C C . ARG A 1 95 ? 26.857 3.593 -41.948 1.00 98.12 95 ARG A C 1
ATOM 723 O O . ARG A 1 95 ? 27.463 3.154 -42.919 1.00 98.12 95 ARG A O 1
ATOM 730 N N . THR A 1 96 ? 26.407 4.844 -41.879 1.00 98.00 96 THR A N 1
ATOM 731 C CA . THR A 1 96 ? 26.537 5.804 -42.984 1.00 98.00 96 THR A CA 1
ATOM 732 C C . THR A 1 96 ? 28.005 6.052 -43.342 1.00 98.00 96 THR A C 1
ATOM 734 O O . THR A 1 96 ? 28.374 6.026 -44.516 1.00 98.00 96 THR A O 1
ATOM 737 N N . LYS A 1 97 ? 28.869 6.259 -42.338 1.00 97.69 97 LYS A N 1
ATOM 738 C CA . LYS A 1 97 ? 30.317 6.431 -42.547 1.00 97.69 97 LYS A CA 1
ATOM 739 C C . LYS A 1 97 ? 30.948 5.197 -43.185 1.00 97.69 97 LYS A C 1
ATOM 741 O O . LYS A 1 97 ? 31.687 5.346 -44.151 1.00 97.69 97 LYS A O 1
ATOM 746 N N . LEU A 1 98 ? 30.622 4.000 -42.694 1.00 97.69 98 LEU A N 1
ATOM 747 C CA . LEU A 1 98 ? 31.125 2.745 -43.249 1.00 97.69 98 LEU A CA 1
ATOM 748 C C . LEU A 1 98 ? 30.741 2.596 -44.725 1.00 97.69 98 LEU A C 1
ATOM 750 O O . LEU A 1 98 ? 31.612 2.360 -45.556 1.00 97.69 98 LEU A O 1
ATOM 754 N N . THR A 1 99 ? 29.471 2.825 -45.071 1.00 97.38 99 THR A N 1
ATOM 755 C CA . THR A 1 99 ? 29.013 2.788 -46.467 1.00 97.38 99 THR A CA 1
ATOM 756 C C . THR A 1 99 ? 29.769 3.794 -47.339 1.00 97.38 99 THR A C 1
ATOM 758 O O . THR A 1 99 ? 30.175 3.467 -48.454 1.00 97.38 99 THR A O 1
ATOM 761 N N . ASN A 1 100 ? 30.007 5.012 -46.845 1.00 96.88 100 ASN A N 1
ATOM 762 C CA . ASN A 1 100 ? 30.757 6.024 -47.589 1.00 96.88 100 ASN A CA 1
ATOM 763 C C . ASN A 1 100 ? 32.212 5.602 -47.853 1.00 96.88 100 ASN A C 1
ATOM 765 O O . ASN A 1 100 ? 32.691 5.768 -48.978 1.00 96.88 100 ASN A O 1
ATOM 769 N N . GLU A 1 101 ? 32.888 5.030 -46.853 1.00 96.88 101 GLU A N 1
ATOM 770 C CA . GLU A 1 101 ? 34.253 4.500 -46.978 1.00 96.88 101 GLU A CA 1
ATOM 771 C C . GLU A 1 101 ? 34.321 3.317 -47.956 1.00 96.88 101 GLU A C 1
ATOM 773 O O . GLU A 1 101 ? 35.181 3.278 -48.839 1.00 96.88 101 GLU A O 1
ATOM 778 N N . GLU A 1 102 ? 33.376 2.377 -47.878 1.00 95.88 102 GLU A N 1
ATOM 779 C CA . GLU A 1 102 ? 33.284 1.240 -48.803 1.00 95.88 102 GLU A CA 1
ATOM 780 C C . GLU A 1 102 ? 33.075 1.693 -50.257 1.00 95.88 102 GLU A C 1
ATOM 782 O O . GLU A 1 102 ? 33.712 1.173 -51.184 1.00 95.88 102 GLU A O 1
ATOM 787 N N . LEU A 1 103 ? 32.230 2.706 -50.472 1.00 95.25 103 LEU A N 1
ATOM 788 C CA . LEU A 1 103 ? 32.023 3.313 -51.787 1.00 95.25 103 LEU A CA 1
ATOM 789 C C . LEU A 1 103 ? 33.272 4.052 -52.283 1.00 95.25 103 LEU A C 1
ATOM 791 O O . LEU A 1 103 ? 33.608 3.954 -53.466 1.00 95.25 103 LEU A O 1
ATOM 795 N N . ALA A 1 104 ? 33.972 4.783 -51.411 1.00 95.19 104 ALA A N 1
ATOM 796 C CA . ALA A 1 104 ? 35.214 5.472 -51.758 1.00 95.19 104 ALA A CA 1
ATOM 797 C C . ALA A 1 104 ? 36.309 4.479 -52.170 1.00 95.19 104 ALA A C 1
ATOM 799 O O . ALA A 1 104 ? 36.912 4.635 -53.235 1.00 95.19 104 ALA A O 1
ATOM 800 N N . ARG A 1 105 ? 36.487 3.403 -51.397 1.00 94.56 105 ARG A N 1
ATOM 801 C CA . ARG A 1 105 ? 37.411 2.310 -51.719 1.00 94.56 105 ARG A CA 1
ATOM 802 C C . ARG A 1 105 ? 37.066 1.651 -53.052 1.00 94.56 105 ARG A C 1
ATOM 804 O O . ARG A 1 105 ? 37.949 1.438 -53.879 1.00 94.56 105 ARG A O 1
ATOM 811 N N . SER A 1 106 ? 35.784 1.382 -53.293 1.00 92.94 106 SER A N 1
ATOM 812 C CA . SER A 1 106 ? 35.313 0.789 -54.551 1.00 92.94 106 SER A CA 1
ATOM 813 C C . SER A 1 106 ? 35.593 1.678 -55.766 1.00 92.94 106 SER A C 1
ATOM 815 O O . SER A 1 106 ? 35.929 1.161 -56.829 1.00 92.94 106 SER A O 1
ATOM 817 N N . ARG A 1 107 ? 35.481 3.007 -55.623 1.00 90.81 107 ARG A N 1
ATOM 818 C CA . ARG A 1 107 ? 35.844 3.963 -56.682 1.00 90.81 107 ARG A CA 1
ATOM 819 C C . ARG A 1 107 ? 37.351 4.001 -56.924 1.00 90.81 107 ARG A C 1
ATOM 821 O O . ARG A 1 107 ? 37.758 3.980 -58.076 1.00 90.81 107 ARG A O 1
ATOM 828 N N . SER A 1 108 ? 38.159 3.995 -55.863 1.00 87.31 108 SER A N 1
ATOM 829 C CA . SER A 1 108 ? 39.624 4.015 -55.974 1.00 87.31 108 SER A CA 1
ATOM 830 C C . SER A 1 108 ? 40.202 2.767 -56.641 1.00 87.31 108 SER A C 1
ATOM 832 O O . SER A 1 108 ? 41.241 2.868 -57.270 1.00 87.31 108 SER A O 1
ATOM 834 N N . ILE A 1 109 ? 39.569 1.600 -56.494 1.00 85.19 109 ILE A N 1
ATOM 835 C CA . ILE A 1 109 ? 40.023 0.355 -57.141 1.00 85.19 109 ILE A CA 1
ATOM 836 C C . ILE A 1 109 ? 39.695 0.341 -58.646 1.00 85.19 109 ILE A C 1
ATOM 838 O O . ILE A 1 109 ? 40.320 -0.395 -59.403 1.00 85.19 109 ILE A O 1
ATOM 842 N N . ARG A 1 110 ? 38.695 1.115 -59.085 1.00 74.25 110 ARG A N 1
ATOM 843 C CA . ARG A 1 110 ? 38.239 1.159 -60.488 1.00 74.25 110 ARG A CA 1
ATOM 844 C C . ARG A 1 110 ? 38.851 2.302 -61.307 1.00 74.25 110 ARG A C 1
ATOM 846 O O . ARG A 1 110 ? 38.569 2.362 -62.502 1.00 74.25 110 ARG A O 1
ATOM 853 N N . ALA A 1 111 ? 39.590 3.207 -60.669 1.00 62.81 111 ALA A N 1
ATOM 854 C CA . ALA A 1 111 ? 40.290 4.330 -61.293 1.00 62.81 111 ALA A CA 1
ATOM 855 C C . ALA A 1 111 ? 41.744 3.947 -61.586 1.00 62.81 111 ALA A C 1
ATOM 857 O O . ALA A 1 111 ? 42.244 4.375 -62.647 1.00 62.81 111 ALA A O 1
#